Protein AF-A0A6M1ZJC4-F1 (afdb_monomer_lite)

Sequence (66 aa):
ETVIEDKTGIFFNEQTIESIIEAVERFERKEFDLKFIRKHAEKFSEDRFKTEFNGYVNEKVKEYNF

Structure (mmCIF, N/CA/C/O backbone):
data_AF-A0A6M1ZJC4-F1
#
_entry.id   AF-A0A6M1ZJC4-F1
#
loop_
_atom_site.group_PDB
_atom_site.id
_atom_site.type_symbol
_atom_site.label_atom_id
_atom_site.label_alt_id
_atom_site.label_comp_id
_atom_site.label_asym_id
_atom_site.label_entity_id
_atom_site.label_seq_id
_atom_site.pdbx_PDB_ins_code
_atom_site.Cartn_x
_atom_site.Cartn_y
_atom_site.Cartn_z
_atom_site.occupancy
_atom_site.B_iso_or_equiv
_atom_site.auth_seq_id
_atom_site.auth_comp_id
_atom_site.auth_asym_id
_atom_site.auth_atom_id
_atom_site.pdbx_PDB_model_num
ATOM 1 N N . GLU A 1 1 ? 6.650 5.195 -0.500 1.00 72.06 1 GLU A N 1
ATOM 2 C C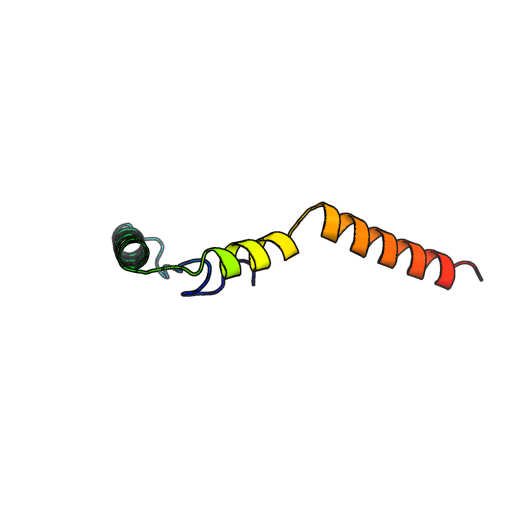A . GLU A 1 1 ? 5.445 4.820 0.263 1.00 72.06 1 GLU A CA 1
ATOM 3 C C . GLU A 1 1 ? 4.710 3.653 -0.394 1.00 72.06 1 GLU A C 1
ATOM 5 O O . GLU A 1 1 ? 4.321 3.777 -1.555 1.00 72.06 1 GLU A O 1
ATOM 10 N N . THR A 1 2 ? 4.539 2.528 0.304 1.00 84.75 2 THR A N 1
ATOM 11 C CA . THR A 1 2 ? 3.694 1.401 -0.147 1.00 84.75 2 THR A CA 1
ATOM 12 C C . THR A 1 2 ? 2.219 1.655 0.166 1.00 84.75 2 THR A C 1
ATOM 14 O O . THR A 1 2 ? 1.377 1.444 -0.703 1.00 84.75 2 THR A O 1
ATOM 17 N N . VAL A 1 3 ? 1.916 2.202 1.346 1.00 92.44 3 VAL A N 1
ATOM 18 C CA . VAL A 1 3 ? 0.576 2.650 1.749 1.00 92.44 3 VAL A CA 1
ATOM 19 C C . VAL A 1 3 ? 0.530 4.174 1.763 1.00 92.44 3 VAL A C 1
ATOM 21 O O . VAL A 1 3 ? 1.349 4.810 2.411 1.00 92.44 3 VAL A O 1
ATOM 24 N N . ILE A 1 4 ? -0.421 4.766 1.049 1.00 94.19 4 ILE A N 1
ATOM 25 C CA . ILE A 1 4 ? -0.702 6.199 1.099 1.00 94.19 4 ILE A CA 1
ATOM 26 C C . ILE A 1 4 ? -1.948 6.384 1.962 1.00 94.19 4 ILE A C 1
ATOM 28 O O . ILE A 1 4 ? -3.022 5.905 1.574 1.00 94.19 4 ILE A O 1
ATOM 32 N N . GLU A 1 5 ? -1.796 7.070 3.100 1.00 95.44 5 GLU A N 1
ATOM 33 C CA . GLU A 1 5 ? -2.898 7.338 4.032 1.00 95.44 5 GLU A CA 1
ATOM 34 C C . GLU A 1 5 ? -4.097 7.913 3.286 1.00 95.44 5 GLU A C 1
ATOM 36 O O . GLU A 1 5 ? -3.954 8.745 2.382 1.00 95.44 5 GLU A O 1
ATOM 41 N N . ASP A 1 6 ? -5.281 7.419 3.635 1.00 94.38 6 ASP A N 1
ATOM 42 C CA . ASP A 1 6 ? -6.556 7.842 3.070 1.00 94.38 6 ASP A CA 1
ATOM 43 C C . ASP A 1 6 ? -6.719 7.628 1.554 1.00 94.38 6 ASP A C 1
ATOM 45 O O . ASP A 1 6 ? -7.723 8.062 0.981 1.00 94.38 6 ASP A O 1
ATOM 49 N N . LYS A 1 7 ? -5.786 6.938 0.887 1.00 94.94 7 LYS A N 1
ATOM 50 C CA . LYS A 1 7 ? -5.883 6.624 -0.550 1.00 94.94 7 LYS A CA 1
ATOM 51 C C . LYS A 1 7 ? -5.753 5.146 -0.856 1.00 94.94 7 LYS A C 1
ATOM 53 O O . LYS A 1 7 ? -6.506 4.632 -1.676 1.00 94.94 7 LYS A O 1
ATOM 58 N N . THR A 1 8 ? -4.789 4.472 -0.238 1.00 95.62 8 THR A N 1
ATOM 59 C CA . THR A 1 8 ? -4.550 3.036 -0.455 1.00 95.62 8 THR A CA 1
ATOM 60 C C . THR A 1 8 ? -4.607 2.226 0.833 1.00 95.62 8 THR A C 1
ATOM 62 O O . THR A 1 8 ? -4.360 1.025 0.798 1.00 95.62 8 THR A O 1
ATOM 65 N N . GLY A 1 9 ? -4.900 2.874 1.959 1.00 95.00 9 GLY A N 1
ATOM 66 C CA . GLY A 1 9 ? -5.051 2.256 3.268 1.00 95.00 9 GLY A CA 1
ATOM 67 C C . GLY A 1 9 ? -5.292 3.306 4.347 1.00 95.00 9 GLY A C 1
ATOM 68 O O . GLY A 1 9 ? -5.350 4.502 4.051 1.00 95.00 9 GLY A 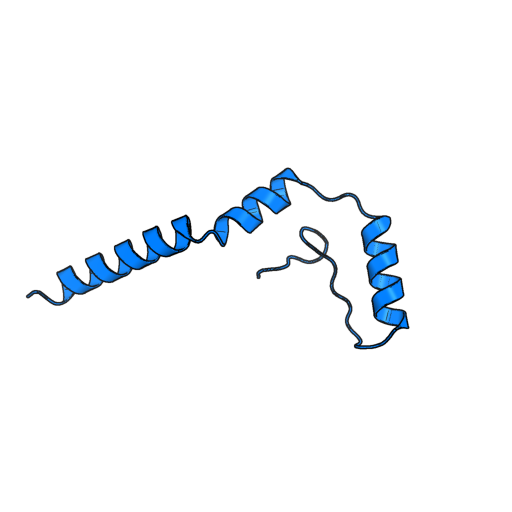O 1
ATOM 69 N N . ILE A 1 10 ? -5.448 2.827 5.577 1.00 96.06 10 ILE A N 1
ATOM 70 C CA . ILE A 1 10 ? -5.562 3.640 6.786 1.00 96.06 10 ILE A CA 1
ATOM 71 C C . ILE A 1 10 ? -4.518 3.141 7.779 1.00 96.06 10 ILE A C 1
ATOM 73 O O . ILE A 1 10 ? -4.442 1.942 8.054 1.00 96.06 10 ILE A O 1
ATOM 77 N N . PHE A 1 11 ? -3.722 4.058 8.306 1.00 95.69 11 PHE A N 1
ATOM 78 C CA . PHE A 1 11 ? -2.806 3.819 9.402 1.00 95.69 11 PHE A CA 1
AT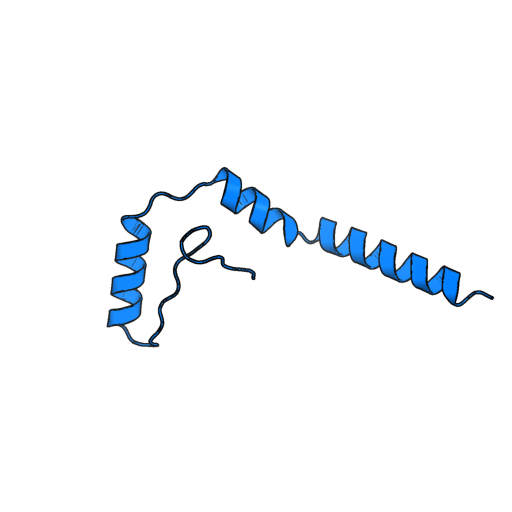OM 79 C C . PHE A 1 11 ? -3.543 3.921 10.740 1.00 95.69 11 PHE A C 1
ATOM 81 O O . PHE A 1 11 ? -4.454 4.732 10.935 1.00 95.69 11 PHE A O 1
ATOM 88 N N . PHE A 1 12 ? -3.096 3.097 11.679 1.00 95.81 12 PHE A N 1
ATOM 89 C CA . PHE A 1 12 ? -3.424 3.188 13.092 1.00 95.81 12 PHE A CA 1
ATOM 90 C C . PHE A 1 12 ? -2.117 3.409 13.853 1.00 95.81 12 PHE A C 1
ATOM 92 O O . PHE A 1 12 ? -1.081 2.848 13.492 1.00 95.81 12 PHE A O 1
ATOM 99 N N . ASN A 1 13 ? -2.148 4.287 14.850 1.00 91.06 13 ASN A N 1
ATOM 100 C CA . ASN A 1 13 ? -0.922 4.835 15.435 1.00 91.06 13 ASN A CA 1
ATOM 101 C C . ASN A 1 13 ? -0.488 4.104 16.708 1.00 91.06 13 ASN A C 1
ATOM 103 O O . ASN A 1 13 ? 0.685 4.155 17.062 1.00 91.06 13 ASN A O 1
ATOM 107 N N . GLU A 1 14 ? -1.408 3.390 17.361 1.00 96.69 14 GLU A N 1
ATOM 108 C CA . GLU A 1 14 ? -1.149 2.681 18.611 1.00 96.69 14 GLU A CA 1
ATOM 109 C C . GLU A 1 14 ? -1.357 1.177 18.428 1.00 96.69 14 GLU A C 1
ATOM 111 O O . GLU A 1 14 ? -2.326 0.741 17.813 1.00 96.69 14 GLU A O 1
ATOM 116 N N . GLN A 1 15 ? -0.479 0.350 18.995 1.00 95.81 15 GLN A N 1
ATOM 117 C CA . GLN A 1 15 ? -0.610 -1.114 18.939 1.00 95.81 15 GLN A CA 1
ATOM 118 C C . GLN A 1 15 ? -1.609 -1.633 19.987 1.00 95.81 15 GLN A C 1
ATOM 120 O O . GLN A 1 15 ? -1.304 -2.533 20.770 1.00 95.81 15 GLN A O 1
ATOM 125 N N . THR A 1 16 ? -2.799 -1.036 20.026 1.00 97.94 16 THR A N 1
ATOM 126 C CA . THR A 1 16 ? -3.885 -1.391 20.943 1.00 97.94 16 THR A CA 1
ATOM 127 C C . THR A 1 16 ? -5.085 -1.940 20.187 1.00 97.94 16 THR A C 1
ATOM 129 O O . THR A 1 16 ? -5.265 -1.703 18.991 1.00 97.94 16 THR A O 1
ATOM 132 N N . ILE A 1 17 ? -5.930 -2.678 20.905 1.00 98.00 17 ILE A N 1
ATOM 133 C CA . ILE A 1 17 ? -7.168 -3.232 20.353 1.00 98.00 17 ILE A CA 1
ATOM 134 C C . ILE A 1 17 ? -8.077 -2.089 19.881 1.00 98.00 17 ILE A C 1
ATOM 136 O O . ILE A 1 17 ? -8.630 -2.146 18.786 1.00 98.00 17 ILE A O 1
ATOM 140 N N . GLU A 1 18 ? -8.175 -1.025 20.674 1.00 98.06 18 GLU A N 1
ATOM 141 C CA . GLU A 1 18 ? -9.024 0.135 20.412 1.00 98.06 18 GLU A CA 1
ATOM 142 C C . GLU A 1 18 ? -8.603 0.867 19.133 1.00 98.06 18 GLU A C 1
ATOM 144 O O . GLU A 1 18 ? -9.458 1.221 18.323 1.00 98.06 18 GLU A O 1
ATOM 149 N N . SER A 1 19 ? -7.294 1.038 18.908 1.00 97.69 19 SER A N 1
ATOM 150 C CA . SER A 1 19 ? -6.786 1.719 17.711 1.00 97.69 19 SER A CA 1
ATOM 151 C C . SER A 1 19 ? -7.052 0.917 16.434 1.00 97.69 19 SER A C 1
ATOM 153 O O . SER A 1 19 ? -7.375 1.493 15.395 1.00 97.69 19 SER A O 1
ATOM 155 N N . ILE A 1 20 ? -6.988 -0.418 16.512 1.00 97.38 20 ILE A N 1
ATOM 156 C CA . ILE A 1 20 ? -7.349 -1.295 15.392 1.00 97.38 20 ILE A CA 1
ATOM 157 C C . ILE A 1 20 ? -8.851 -1.202 15.102 1.00 97.38 20 ILE A C 1
ATOM 159 O O . ILE A 1 20 ? -9.225 -1.055 13.939 1.00 97.38 20 ILE A O 1
ATOM 163 N N . ILE A 1 21 ? -9.706 -1.256 16.133 1.00 97.69 21 ILE A N 1
ATOM 164 C CA . ILE A 1 21 ? -11.165 -1.128 15.973 1.00 97.69 21 ILE A CA 1
ATOM 165 C C . ILE A 1 21 ? -11.502 0.197 15.283 1.00 97.69 21 ILE A C 1
ATOM 167 O O . ILE A 1 21 ? -12.192 0.196 14.266 1.00 97.69 21 ILE A O 1
ATOM 171 N N . GLU A 1 22 ? -10.960 1.315 15.771 1.00 97.38 22 GLU A N 1
ATOM 172 C CA . GLU A 1 22 ? -11.199 2.637 15.183 1.00 97.38 22 GLU A CA 1
ATOM 173 C C . GLU A 1 22 ? -10.765 2.699 13.709 1.00 97.38 22 GLU A C 1
ATOM 175 O O . GLU A 1 22 ? -11.489 3.225 12.857 1.00 97.38 22 GLU A O 1
ATOM 180 N N . ALA A 1 23 ? -9.597 2.142 13.382 1.00 97.25 23 ALA A N 1
ATOM 181 C CA . ALA A 1 23 ? -9.091 2.127 12.015 1.00 97.25 23 ALA A CA 1
ATOM 182 C C . ALA A 1 23 ? -9.954 1.278 11.075 1.00 97.25 23 ALA A C 1
ATOM 184 O O . ALA A 1 23 ? -10.200 1.699 9.944 1.00 97.25 23 ALA A O 1
ATOM 185 N N . VAL A 1 24 ? -10.458 0.130 11.541 1.00 97.69 24 VAL A N 1
ATOM 186 C CA . VAL A 1 24 ? -11.399 -0.704 10.779 1.00 97.69 24 VAL A CA 1
ATOM 187 C C . VAL A 1 24 ? -12.708 0.045 10.545 1.00 97.69 24 VAL A C 1
ATOM 189 O O . VAL A 1 24 ? -13.160 0.127 9.406 1.00 97.69 24 VAL A O 1
ATOM 192 N N . GLU A 1 25 ? -13.283 0.684 11.565 1.00 97.62 25 GLU A N 1
ATOM 193 C CA . GLU A 1 25 ? -14.513 1.458 11.372 1.00 97.62 25 GLU A CA 1
ATOM 194 C C . GLU A 1 25 ? -14.322 2.641 10.407 1.00 97.62 25 GLU A C 1
ATOM 196 O O . GLU A 1 25 ? -15.198 2.953 9.596 1.00 97.62 25 GLU A O 1
ATOM 201 N N . ARG A 1 26 ? -13.180 3.342 10.485 1.00 96.88 26 ARG A N 1
ATOM 202 C CA . ARG A 1 26 ? -12.821 4.394 9.518 1.00 96.88 26 ARG A CA 1
ATOM 203 C C . ARG A 1 26 ? -12.685 3.822 8.108 1.00 96.88 26 ARG A C 1
ATOM 205 O O . ARG A 1 26 ? -13.115 4.474 7.159 1.00 96.88 26 ARG A O 1
ATOM 212 N N . PHE A 1 27 ? -12.107 2.629 7.976 1.00 96.75 27 PHE A N 1
ATOM 213 C CA . PHE A 1 27 ? -11.915 1.949 6.699 1.00 96.75 27 PHE A CA 1
ATOM 214 C C . PHE A 1 27 ? -13.254 1.586 6.055 1.00 96.75 27 PHE A C 1
ATOM 216 O O . PHE A 1 27 ? -13.460 1.890 4.884 1.00 96.75 27 PHE A O 1
ATOM 223 N N . GLU A 1 28 ? -14.186 1.017 6.820 1.00 96.69 28 GLU A N 1
ATOM 224 C CA . GLU A 1 28 ? -15.508 0.620 6.319 1.00 96.69 28 GLU A CA 1
ATOM 225 C C . GLU A 1 28 ? -16.384 1.810 5.909 1.00 96.69 28 GLU A C 1
ATOM 227 O O . GLU A 1 28 ? -17.170 1.710 4.968 1.00 96.69 28 GLU A O 1
ATOM 232 N N . ARG A 1 29 ? -16.243 2.959 6.582 1.00 96.31 29 ARG A N 1
ATOM 233 C CA . ARG A 1 29 ? -16.993 4.187 6.258 1.00 96.31 29 ARG A CA 1
ATOM 234 C C . ARG A 1 29 ? -16.449 4.939 5.041 1.00 96.31 29 ARG A C 1
ATOM 236 O O . ARG A 1 29 ? -17.070 5.907 4.600 1.00 96.31 29 ARG A O 1
ATOM 243 N N . LYS A 1 30 ? -15.283 4.554 4.526 1.00 94.00 30 LYS A N 1
ATOM 244 C CA . LYS A 1 30 ? -14.577 5.289 3.481 1.00 94.00 30 LYS A CA 1
ATOM 245 C C . LYS A 1 30 ? -14.759 4.630 2.119 1.00 94.00 30 LYS A C 1
ATOM 247 O O . LYS A 1 30 ? -14.560 3.432 1.953 1.00 94.00 30 LYS A O 1
ATOM 252 N N . GLU A 1 31 ? -15.030 5.447 1.108 1.00 96.50 31 GLU A N 1
ATOM 253 C CA . GLU A 1 31 ? -14.943 5.011 -0.283 1.00 96.50 31 GLU A CA 1
ATOM 254 C C . GLU A 1 31 ? -13.512 5.152 -0.809 1.00 96.50 31 GLU A C 1
ATOM 256 O O . GLU A 1 31 ? -12.872 6.200 -0.678 1.00 96.50 31 GLU A O 1
ATOM 261 N N . PHE A 1 32 ? -13.015 4.088 -1.434 1.00 96.25 32 PHE A N 1
ATOM 262 C CA . PHE A 1 32 ? -11.691 4.050 -2.039 1.00 96.25 32 PHE A CA 1
ATOM 263 C C . PHE A 1 32 ? -11.771 4.086 -3.566 1.00 96.25 32 PHE A C 1
ATOM 265 O O . PHE A 1 32 ? -12.612 3.431 -4.182 1.00 96.25 32 PHE A O 1
ATOM 272 N N . ASP A 1 33 ? -10.827 4.786 -4.197 1.00 97.31 33 ASP A N 1
ATOM 273 C CA . ASP A 1 33 ? -10.663 4.736 -5.649 1.00 97.31 33 ASP A CA 1
ATOM 274 C C . ASP A 1 33 ? -9.922 3.450 -6.052 1.00 97.31 33 ASP A C 1
ATOM 276 O O . ASP A 1 33 ? -8.690 3.361 -6.027 1.00 97.31 33 ASP A O 1
ATOM 280 N N . LEU A 1 34 ? -10.694 2.445 -6.468 1.00 96.38 34 LEU A N 1
ATOM 281 C CA . LEU A 1 34 ? -10.180 1.146 -6.907 1.00 96.38 34 LEU A CA 1
ATOM 282 C C . LEU A 1 34 ? -9.199 1.256 -8.085 1.00 96.38 34 LEU A C 1
ATOM 284 O O . LEU A 1 34 ? -8.230 0.494 -8.157 1.00 96.38 34 LEU A O 1
ATOM 288 N N . LYS A 1 35 ? -9.421 2.200 -9.012 1.00 97.25 35 LYS A N 1
ATOM 289 C CA . LYS A 1 35 ? -8.533 2.394 -10.169 1.00 97.25 35 LYS A CA 1
ATOM 290 C C . LYS A 1 35 ? -7.197 2.965 -9.714 1.00 97.25 35 LYS A C 1
ATOM 292 O O . LYS A 1 35 ? -6.150 2.514 -10.182 1.00 97.25 35 LYS A O 1
ATOM 297 N N . PHE A 1 36 ? -7.230 3.926 -8.794 1.00 96.25 36 PHE A N 1
ATOM 298 C CA . PHE A 1 36 ? -6.025 4.491 -8.198 1.00 96.25 36 PHE A CA 1
ATOM 299 C C . PHE A 1 36 ? -5.223 3.432 -7.435 1.00 96.25 36 PHE A C 1
ATOM 301 O O . PHE A 1 36 ? -4.022 3.299 -7.677 1.00 96.25 36 PHE A O 1
ATOM 308 N N . ILE A 1 37 ? -5.879 2.647 -6.573 1.00 96.31 37 ILE A N 1
ATOM 309 C CA . ILE A 1 37 ? -5.228 1.589 -5.785 1.00 96.31 37 ILE A CA 1
ATOM 310 C C . ILE A 1 37 ? -4.547 0.577 -6.701 1.00 96.31 37 ILE A C 1
ATOM 312 O O . ILE A 1 37 ? -3.365 0.285 -6.517 1.00 96.31 37 ILE A O 1
ATOM 316 N N . ARG A 1 38 ? -5.254 0.092 -7.729 1.00 95.31 38 ARG A N 1
ATOM 317 C CA . ARG A 1 38 ? -4.688 -0.846 -8.703 1.00 95.31 38 ARG A CA 1
ATOM 318 C C . ARG A 1 38 ? -3.450 -0.268 -9.389 1.00 95.31 38 ARG A C 1
ATOM 320 O O . ARG A 1 38 ? -2.400 -0.903 -9.385 1.00 95.31 38 ARG A O 1
ATOM 327 N N . LYS A 1 39 ? -3.551 0.951 -9.926 1.00 94.69 39 LYS A N 1
ATOM 328 C CA . LYS A 1 39 ? -2.435 1.621 -10.611 1.00 94.69 39 LYS A CA 1
ATOM 329 C C . LYS A 1 39 ? -1.235 1.846 -9.687 1.00 94.69 39 LYS A C 1
ATOM 331 O O . LYS A 1 39 ? -0.090 1.823 -10.134 1.00 94.69 39 LYS A O 1
ATOM 336 N N . HIS A 1 40 ? -1.478 2.109 -8.404 1.00 95.31 40 HIS A N 1
ATOM 337 C CA . HIS A 1 40 ? -0.415 2.235 -7.408 1.00 95.31 40 HIS A CA 1
ATOM 338 C C . HIS A 1 40 ? 0.254 0.886 -7.129 1.00 95.31 40 HIS A C 1
ATOM 340 O O . HIS A 1 40 ? 1.479 0.811 -7.174 1.00 95.31 40 HIS A O 1
ATOM 346 N N . ALA A 1 41 ? -0.526 -0.181 -6.936 1.00 94.06 41 ALA A N 1
ATOM 347 C CA . ALA A 1 41 ? -0.019 -1.535 -6.711 1.00 94.06 41 ALA A CA 1
ATOM 348 C C . ALA A 1 41 ? 0.799 -2.075 -7.899 1.00 94.06 41 ALA A C 1
ATOM 350 O O . ALA A 1 41 ? 1.840 -2.696 -7.696 1.00 94.06 41 ALA A O 1
ATOM 351 N N . GLU A 1 42 ? 0.396 -1.776 -9.139 1.00 93.75 42 GLU A N 1
ATOM 352 C CA . GLU A 1 42 ? 1.106 -2.186 -10.364 1.00 93.75 42 GLU A CA 1
ATOM 353 C C . GLU A 1 42 ? 2.559 -1.674 -10.420 1.00 93.75 42 GLU A C 1
ATOM 355 O O . GLU A 1 42 ? 3.423 -2.314 -11.027 1.00 93.75 42 GLU A O 1
ATOM 360 N N . LYS A 1 43 ? 2.878 -0.571 -9.725 1.00 91.19 43 LYS A N 1
ATOM 361 C CA . LYS A 1 43 ? 4.260 -0.078 -9.595 1.00 91.19 43 LYS A CA 1
ATOM 362 C C . LYS A 1 43 ? 5.158 -1.032 -8.807 1.00 91.19 43 LYS A C 1
ATOM 364 O O . LYS A 1 43 ? 6.370 -0.978 -8.972 1.00 91.19 43 LYS A O 1
ATOM 369 N N . PHE A 1 44 ? 4.598 -1.892 -7.969 1.00 91.00 44 PHE A N 1
ATOM 370 C CA . PHE A 1 44 ? 5.348 -2.861 -7.170 1.00 91.00 44 PHE A CA 1
ATOM 371 C C . PHE A 1 44 ? 5.318 -4.267 -7.788 1.00 91.00 44 PHE A C 1
ATOM 373 O O . PHE A 1 44 ? 5.643 -5.241 -7.115 1.00 91.00 44 PHE A O 1
ATOM 380 N N . SER A 1 45 ? 4.919 -4.385 -9.060 1.00 92.56 45 SER A N 1
ATOM 381 C CA . SER A 1 45 ? 4.885 -5.663 -9.771 1.00 92.56 45 SER A CA 1
ATOM 382 C C . SER A 1 45 ? 6.282 -6.244 -10.008 1.00 92.56 45 SER A C 1
ATOM 384 O O . SER A 1 45 ? 7.251 -5.525 -10.270 1.00 92.56 45 SER A O 1
ATOM 386 N N . GLU A 1 46 ? 6.361 -7.575 -9.971 1.00 93.94 46 GLU A N 1
ATOM 387 C CA . GLU A 1 46 ? 7.582 -8.332 -10.260 1.00 93.94 46 GLU A CA 1
ATOM 388 C C . GLU A 1 46 ? 8.110 -8.044 -11.674 1.00 93.94 46 GLU A C 1
ATOM 390 O O . GLU A 1 46 ? 9.311 -7.865 -11.860 1.00 93.94 46 GLU A O 1
ATOM 395 N N . ASP A 1 47 ? 7.222 -7.932 -12.664 1.00 94.19 47 ASP A N 1
ATOM 396 C CA . ASP A 1 47 ? 7.598 -7.657 -14.056 1.00 94.19 47 ASP A CA 1
ATOM 397 C C . ASP A 1 47 ? 8.257 -6.286 -14.223 1.00 94.19 47 ASP A C 1
ATOM 399 O O . ASP A 1 47 ? 9.262 -6.149 -14.934 1.00 94.19 47 ASP A O 1
ATOM 403 N N . ARG A 1 48 ? 7.736 -5.265 -13.528 1.00 92.69 48 ARG A N 1
ATOM 404 C CA . ARG A 1 48 ? 8.359 -3.940 -13.505 1.00 92.69 48 ARG A CA 1
ATOM 405 C C . ARG A 1 48 ? 9.731 -4.010 -12.844 1.00 92.69 48 ARG A C 1
ATOM 407 O O . ARG A 1 48 ? 10.691 -3.497 -13.413 1.00 92.69 48 ARG A O 1
ATOM 414 N N . PHE A 1 49 ? 9.835 -4.681 -11.695 1.00 94.00 49 PHE A N 1
ATOM 415 C CA . PHE A 1 49 ? 11.111 -4.861 -11.002 1.00 94.00 49 PHE A CA 1
ATOM 416 C C . PHE A 1 49 ? 12.151 -5.547 -11.896 1.00 94.00 49 PHE A C 1
ATOM 418 O O . PHE A 1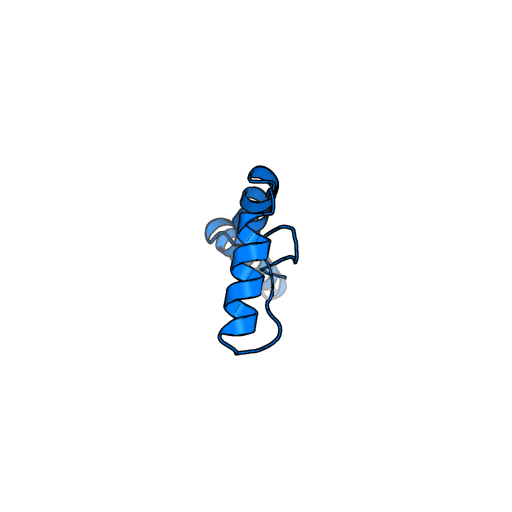 49 ? 13.249 -5.022 -12.060 1.00 94.00 49 PHE A O 1
ATOM 425 N N . LYS A 1 50 ? 11.801 -6.671 -12.534 1.00 95.56 50 LYS A N 1
ATOM 426 C CA . LYS A 1 50 ? 12.689 -7.388 -13.464 1.00 95.56 50 LYS A CA 1
ATOM 427 C C . LYS A 1 50 ? 13.155 -6.493 -14.607 1.00 95.56 50 LYS A C 1
ATOM 429 O O . LYS A 1 50 ? 14.333 -6.508 -14.950 1.00 95.56 50 LYS A O 1
ATOM 434 N N . THR A 1 51 ? 12.245 -5.716 -15.190 1.00 96.12 51 THR A N 1
ATOM 435 C CA . THR A 1 51 ? 12.562 -4.803 -16.296 1.00 96.12 51 THR A CA 1
ATOM 436 C C . THR A 1 51 ? 13.557 -3.727 -15.866 1.00 96.12 51 THR A C 1
ATOM 438 O O . THR A 1 51 ? 14.589 -3.548 -16.514 1.00 96.12 51 THR A O 1
ATOM 441 N N . GLU A 1 52 ? 13.277 -3.041 -14.758 1.00 95.62 52 GLU A N 1
ATOM 442 C CA . GLU A 1 52 ? 14.126 -1.961 -14.244 1.00 95.62 52 GLU A CA 1
ATOM 443 C C . GLU A 1 52 ? 15.488 -2.487 -13.778 1.00 95.62 52 GLU A C 1
ATOM 445 O O . GLU A 1 52 ? 16.522 -1.909 -14.112 1.00 95.62 52 GLU A O 1
ATOM 450 N N . PHE A 1 53 ? 15.504 -3.629 -13.087 1.00 96.62 53 PHE A N 1
ATOM 451 C CA . PHE A 1 53 ? 16.729 -4.275 -12.631 1.00 96.62 53 PHE A CA 1
ATOM 452 C C . PHE A 1 53 ? 17.616 -4.716 -13.801 1.00 96.62 53 PHE A C 1
ATOM 454 O O . PHE A 1 53 ? 18.804 -4.400 -13.826 1.00 96.62 53 PHE A O 1
ATOM 461 N N . ASN A 1 54 ? 17.047 -5.384 -14.811 1.00 96.75 54 ASN A N 1
ATOM 462 C CA . ASN A 1 54 ? 17.793 -5.780 -16.008 1.00 96.75 54 ASN A CA 1
ATOM 463 C C . ASN A 1 54 ? 18.331 -4.564 -16.770 1.00 96.75 54 ASN A C 1
ATOM 465 O O . ASN A 1 54 ? 19.464 -4.596 -17.249 1.00 96.75 54 ASN A O 1
ATOM 469 N N . GLY A 1 55 ? 17.539 -3.493 -16.886 1.00 96.75 55 GLY A N 1
ATOM 470 C CA . GLY A 1 55 ? 17.983 -2.235 -17.487 1.00 96.75 55 GLY A CA 1
ATOM 471 C C . GLY A 1 55 ? 19.208 -1.668 -16.771 1.00 96.75 55 GLY A C 1
ATOM 472 O O . GLY A 1 55 ? 20.220 -1.398 -17.416 1.00 96.75 55 GLY A O 1
ATOM 473 N N . TYR A 1 56 ? 19.141 -1.587 -15.442 1.00 97.00 56 TYR A N 1
ATOM 474 C CA . TYR A 1 56 ? 20.236 -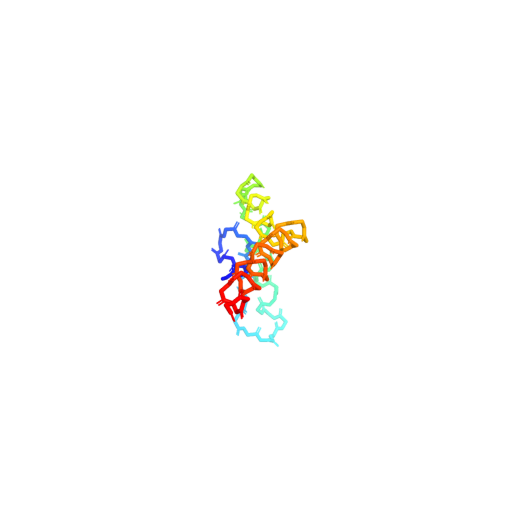1.105 -14.604 1.00 97.00 56 TYR A CA 1
ATOM 475 C C . TYR A 1 56 ? 21.502 -1.968 -14.723 1.00 97.00 56 TYR A C 1
ATOM 477 O O . TYR A 1 56 ? 22.593 -1.444 -14.941 1.00 97.00 56 TYR A O 1
ATOM 485 N N . VAL A 1 57 ? 21.375 -3.298 -14.639 1.00 96.81 57 VAL A N 1
ATOM 486 C CA . VAL A 1 57 ? 22.520 -4.214 -14.780 1.00 96.81 57 VAL A CA 1
ATOM 487 C C . VAL A 1 57 ? 23.169 -4.067 -16.156 1.00 96.81 57 VAL A C 1
ATOM 489 O O . VAL A 1 57 ? 24.387 -3.944 -16.247 1.00 96.81 57 VAL A O 1
ATOM 492 N N . ASN A 1 58 ? 22.373 -4.024 -17.227 1.00 96.19 58 ASN A N 1
ATOM 493 C CA . ASN A 1 58 ? 22.890 -3.871 -18.588 1.00 96.19 58 ASN A CA 1
ATOM 494 C C . ASN A 1 58 ? 23.578 -2.519 -18.814 1.00 96.19 58 ASN A C 1
ATOM 496 O O . ASN A 1 58 ? 24.565 -2.457 -19.548 1.00 96.19 58 ASN A O 1
AT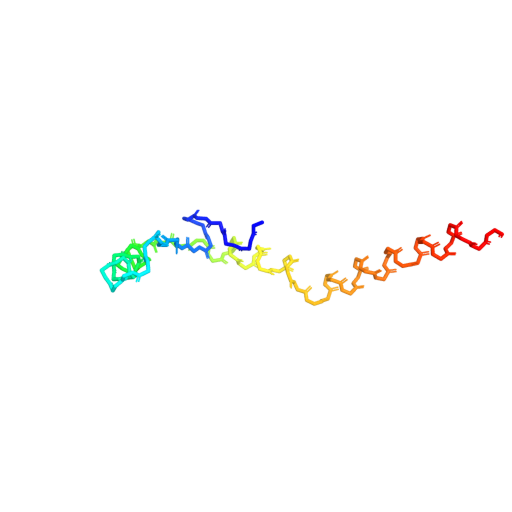OM 500 N N . GLU A 1 59 ? 23.071 -1.442 -18.210 1.00 96.56 59 GLU A N 1
ATOM 501 C CA . GLU A 1 59 ? 23.724 -0.131 -18.217 1.00 96.56 59 GLU A CA 1
ATOM 502 C C . GLU A 1 59 ? 25.107 -0.212 -17.561 1.00 96.56 59 GLU A C 1
ATOM 504 O O . GLU A 1 59 ? 26.101 0.163 -18.182 1.00 96.56 59 GLU A O 1
ATOM 509 N N . LYS A 1 60 ? 25.195 -0.788 -16.354 1.00 96.00 60 LYS A N 1
ATOM 510 C CA . LYS A 1 60 ? 26.471 -0.928 -15.641 1.00 96.00 60 LYS A CA 1
ATOM 511 C C . LYS A 1 60 ? 27.452 -1.837 -16.365 1.00 96.00 60 LYS A C 1
ATOM 513 O O . LYS A 1 60 ? 28.608 -1.468 -16.520 1.00 96.00 60 LYS A O 1
ATOM 518 N N . VAL A 1 61 ? 27.013 -2.976 -16.895 1.00 95.25 61 VAL A N 1
ATOM 519 C CA . VAL A 1 61 ? 27.895 -3.861 -17.676 1.00 95.25 61 VAL A CA 1
ATOM 520 C C . VAL A 1 61 ? 28.514 -3.127 -18.873 1.00 95.25 61 VAL A C 1
ATOM 522 O O . VAL A 1 61 ? 29.691 -3.323 -19.162 1.00 95.25 61 VAL A O 1
ATOM 525 N N . LYS A 1 62 ? 27.765 -2.249 -19.552 1.00 93.62 62 LYS A N 1
ATOM 526 C CA . LYS A 1 62 ? 28.309 -1.424 -20.645 1.00 93.62 62 LYS A CA 1
ATOM 527 C C . LYS A 1 62 ? 29.299 -0.366 -20.157 1.00 93.62 62 LYS A C 1
ATOM 529 O O . LYS A 1 62 ? 30.274 -0.114 -20.849 1.00 93.62 62 LYS A O 1
ATOM 534 N N . GLU A 1 63 ? 29.048 0.237 -18.997 1.00 91.50 63 GLU A N 1
ATOM 535 C CA . GLU A 1 63 ? 29.931 1.238 -18.381 1.00 91.50 63 GLU A CA 1
ATOM 536 C C . GLU A 1 63 ? 31.281 0.640 -17.944 1.00 91.50 63 GLU A C 1
ATOM 538 O O . GLU A 1 63 ? 32.302 1.311 -18.045 1.00 91.50 63 GLU A O 1
ATOM 543 N N . TYR A 1 64 ? 31.301 -0.622 -17.497 1.00 83.38 64 TYR A N 1
ATOM 544 C CA . TYR A 1 64 ? 32.514 -1.302 -17.020 1.00 83.38 64 TYR A CA 1
ATOM 545 C C . TYR A 1 64 ? 33.296 -2.070 -18.100 1.00 83.38 64 TYR A C 1
ATOM 547 O O . TYR A 1 64 ? 34.460 -2.381 -17.872 1.00 83.38 64 TYR A O 1
ATOM 555 N N . ASN A 1 65 ? 32.704 -2.372 -19.261 1.00 69.25 65 ASN A N 1
ATOM 556 C CA . ASN A 1 65 ? 33.380 -3.067 -20.371 1.00 69.25 65 ASN A CA 1
ATOM 557 C C . ASN A 1 65 ? 34.198 -2.119 -21.279 1.00 69.25 65 ASN A C 1
ATOM 559 O O . ASN A 1 65 ? 34.189 -2.277 -22.503 1.00 69.25 65 ASN A O 1
ATOM 563 N N . PHE A 1 66 ? 34.901 -1.151 -20.683 1.00 54.44 66 PHE A N 1
ATOM 564 C CA . PHE A 1 66 ? 36.036 -0.483 -21.329 1.00 54.44 66 PHE A CA 1
ATOM 565 C C . PHE A 1 66 ? 37.306 -1.322 -21.175 1.00 54.44 66 PHE A C 1
ATOM 567 O O . PHE A 1 66 ? 37.587 -1.762 -20.038 1.00 54.44 66 PHE A O 1
#

Foldseek 3Di:
DLDDDLAQAHDFDDPDPVSVVVRVVVVVVHDYDPVSNVVSVVCVDPVVVVVVVVVVVVVVVVVPPD

Secondary structure (DSSP, 8-state):
--S-BTTTB----SSSHHHHHHHHHHHHT----HHHHHHHHHTT-HHHHHHHHHHHHHHHHHHH--

pLDDT: mean 93.84, std 6.97, range [54.44, 98.06]

Radius of gyration: 19.14 Å; chains: 1; bounding box: 53×16×42 Å